Protein AF-A8F2R4-F1 (afdb_monomer)

Radius of gyration: 28.37 Å; Cα contacts (8 Å, |Δi|>4): 40; chains: 1; bounding box: 59×37×66 Å

InterPro domains:
  IPR002677 Large ribosomal subunit protein bL32 [MF_00340] (12-66)
  IPR002677 Large ribosomal subunit protein bL32 [PF01783] (13-67)
  IPR002677 Large ribosomal subunit protein bL32 [TIGR01031] (13-66)
  IPR011332 Zinc-binding ribosomal protein [SSF57829] (11-66)
  IPR044957 Large ribosomal subunit protein bL32, bacteria [PTHR35534] (12-69)

Secondary structure (DSSP, 8-state):
--STTSSTT-SS---SSPPPHHHHHHHHTT-PPPPPP-EE-TTT--EE-TTSPPTTT-EETTEE--------S-S--

Organism: Rickettsia massiliae (strain Mtu5) (NCBI:txid416276)

Foldseek 3Di:
DPPPVVVVPPPDDDDPDDDDPVNVVVVCVPVDDDDFDWDQDPPPRDIDHPPDQDPPQCDDPNHNPDDPPPPDPDPPD

Mean predicted aligned error: 12.88 Å

Solvent-accessible surface area (backbone atoms only — not comparable to full-atom values): 5516 Å² total; per-residue (Å²): 142,76,76,74,75,66,66,79,70,66,92,58,97,69,80,92,64,85,81,51,71,66,65,52,49,64,70,48,64,79,72,65,84,78,85,81,72,73,42,71,38,89,89,79,66,44,82,36,53,77,99,52,65,38,87,86,74,27,30,45,94,94,36,80,72,49,81,79,77,79,79,73,92,75,88,83,124

Structure (mmCIF, N/CA/C/O backbone):
data_AF-A8F2R4-F1
#
_entry.id   AF-A8F2R4-F1
#
loop_
_atom_site.group_PDB
_atom_site.id
_atom_site.type_symbol
_atom_site.label_atom_id
_atom_site.label_alt_id
_atom_site.label_comp_id
_atom_site.label_asym_id
_atom_site.label_entity_id
_atom_site.label_seq_id
_atom_site.pdbx_PDB_ins_code
_atom_site.Cartn_x
_atom_site.Cartn_y
_atom_site.Cartn_z
_atom_site.occupancy
_atom_site.B_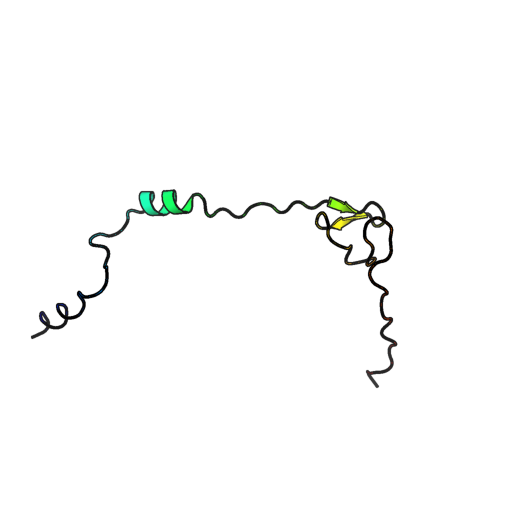iso_or_equiv
_atom_site.auth_seq_id
_atom_site.auth_comp_id
_atom_site.auth_asym_id
_atom_site.auth_atom_id
_atom_site.pdbx_PDB_model_num
ATOM 1 N N . MET A 1 1 ? 39.359 -30.008 -26.995 1.00 50.03 1 MET A N 1
ATOM 2 C CA . MET A 1 1 ? 38.041 -30.605 -26.670 1.00 50.03 1 MET A CA 1
ATOM 3 C C . MET A 1 1 ? 37.386 -29.906 -25.468 1.00 50.03 1 MET A C 1
ATOM 5 O O . MET A 1 1 ? 37.111 -30.537 -24.465 1.00 50.03 1 MET A O 1
ATOM 9 N N . LEU A 1 2 ? 37.122 -28.595 -25.558 1.00 51.81 2 LEU A N 1
ATOM 10 C CA . LEU A 1 2 ? 36.285 -27.849 -24.590 1.00 51.81 2 LEU A CA 1
ATOM 11 C C . LEU A 1 2 ? 35.269 -26.926 -25.289 1.00 51.81 2 LEU A C 1
ATOM 13 O O . LEU A 1 2 ? 34.491 -26.242 -24.641 1.00 51.81 2 LEU A O 1
ATOM 17 N N . PHE A 1 3 ? 35.260 -26.911 -26.624 1.00 50.22 3 PHE A N 1
ATOM 18 C CA . PHE A 1 3 ? 34.352 -26.081 -27.417 1.00 50.22 3 PHE A CA 1
ATOM 19 C C . PHE A 1 3 ? 33.013 -26.783 -27.696 1.00 50.22 3 PHE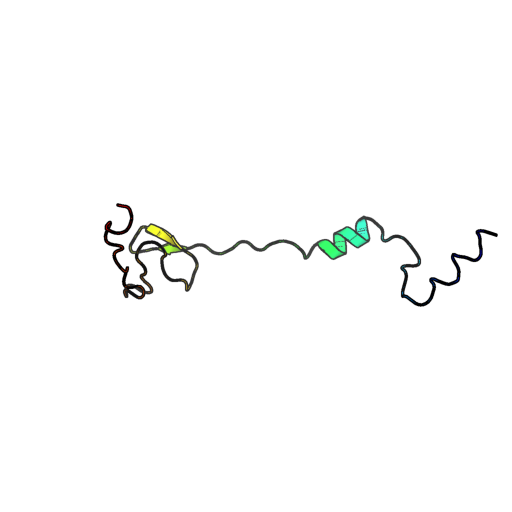 A C 1
ATOM 21 O O . PHE A 1 3 ? 32.022 -26.136 -28.010 1.00 50.22 3 PHE A O 1
ATOM 28 N N . ASN A 1 4 ? 32.971 -28.111 -27.532 1.00 46.44 4 ASN A N 1
ATOM 29 C CA . ASN A 1 4 ? 31.836 -28.944 -27.927 1.00 46.44 4 ASN A CA 1
ATOM 30 C C . ASN A 1 4 ? 30.885 -29.312 -26.773 1.00 46.44 4 ASN A C 1
ATOM 32 O O . ASN A 1 4 ? 29.896 -29.991 -26.999 1.00 46.44 4 ASN A O 1
ATOM 36 N N . LEU A 1 5 ? 31.146 -28.842 -25.544 1.00 50.66 5 LEU A N 1
ATOM 37 C CA . LEU A 1 5 ? 30.191 -28.956 -24.428 1.00 50.66 5 LEU A CA 1
ATOM 38 C C . LEU A 1 5 ? 29.234 -27.754 -24.329 1.00 50.66 5 LEU A C 1
ATOM 40 O O . LEU A 1 5 ? 28.318 -27.759 -23.512 1.00 50.66 5 LEU A O 1
ATOM 44 N N . TYR A 1 6 ? 29.436 -26.709 -25.141 1.00 56.31 6 TYR A N 1
ATOM 45 C CA . TYR A 1 6 ? 28.580 -25.517 -25.137 1.00 56.31 6 TYR A CA 1
ATOM 46 C C . TYR A 1 6 ? 27.404 -25.619 -26.123 1.00 56.31 6 TYR A C 1
ATOM 48 O O . TYR A 1 6 ? 26.445 -24.856 -26.021 1.00 56.31 6 TYR A O 1
ATOM 56 N N . LEU A 1 7 ? 27.469 -26.558 -27.075 1.00 53.56 7 LEU A N 1
ATOM 57 C CA . LEU A 1 7 ? 26.500 -26.679 -28.167 1.00 53.56 7 LEU A CA 1
ATOM 58 C C . LEU A 1 7 ? 25.272 -27.536 -27.803 1.00 53.56 7 LEU A C 1
ATOM 60 O O . LEU A 1 7 ? 24.196 -27.320 -28.345 1.00 53.56 7 LEU A O 1
ATOM 64 N N . GLU A 1 8 ? 25.389 -28.419 -26.811 1.00 54.50 8 GLU A N 1
ATOM 65 C CA . GLU A 1 8 ? 24.288 -29.250 -26.283 1.00 54.50 8 GLU A CA 1
ATOM 66 C C . GLU A 1 8 ? 23.291 -28.465 -25.398 1.00 54.50 8 GLU A C 1
ATOM 68 O O . GLU A 1 8 ? 22.241 -28.970 -25.012 1.00 54.50 8 GLU A O 1
ATOM 73 N N . ARG A 1 9 ? 23.563 -27.189 -25.087 1.00 57.72 9 ARG A N 1
ATOM 74 C CA . ARG A 1 9 ? 22.726 -26.348 -24.205 1.00 57.72 9 ARG A CA 1
ATOM 75 C C . ARG A 1 9 ? 21.867 -25.331 -24.977 1.00 57.72 9 ARG A C 1
ATOM 77 O O . ARG A 1 9 ? 21.662 -24.211 -24.511 1.00 57.72 9 ARG A O 1
ATOM 84 N N . LEU A 1 10 ? 21.388 -25.690 -26.170 1.00 54.66 10 LEU A N 1
ATOM 85 C CA . LEU A 1 10 ? 20.664 -24.789 -27.090 1.00 54.66 10 LEU A CA 1
ATOM 86 C C . LEU A 1 10 ? 19.142 -25.004 -27.166 1.00 54.66 10 LEU A C 1
ATOM 88 O O . LEU A 1 10 ? 18.460 -24.275 -27.879 1.00 54.66 10 LEU A O 1
ATOM 92 N N . ILE A 1 11 ? 18.583 -25.938 -26.397 1.00 61.25 11 ILE A N 1
ATOM 93 C CA . ILE A 1 11 ? 17.142 -26.261 -26.433 1.00 61.25 11 ILE A CA 1
ATOM 94 C C . ILE A 1 11 ? 16.250 -25.297 -25.633 1.00 61.25 11 ILE A C 1
ATOM 96 O O . ILE A 1 11 ? 15.030 -25.422 -25.657 1.00 61.25 11 ILE A O 1
ATOM 100 N N . MET A 1 12 ? 16.825 -24.310 -24.941 1.00 79.81 12 MET A N 1
ATOM 101 C CA . MET A 1 12 ? 16.066 -23.358 -24.129 1.00 79.81 12 MET A CA 1
ATOM 102 C C . MET A 1 12 ? 16.282 -21.927 -24.621 1.00 79.81 12 MET A C 1
ATOM 104 O O . MET A 1 12 ? 17.386 -21.552 -25.011 1.00 79.81 12 MET A O 1
ATOM 108 N N . ALA A 1 13 ? 15.229 -21.111 -24.599 1.00 84.94 13 ALA A N 1
ATOM 109 C CA . ALA A 1 13 ? 15.291 -19.721 -25.034 1.00 84.94 13 ALA A CA 1
ATOM 110 C C . ALA A 1 13 ? 16.273 -18.914 -24.163 1.00 84.94 13 ALA A C 1
ATOM 112 O O . ALA A 1 13 ? 15.990 -18.592 -23.009 1.00 84.94 13 ALA A O 1
ATOM 113 N N . VAL A 1 14 ? 17.435 -18.572 -24.729 1.00 85.69 14 VAL A N 1
ATOM 114 C CA . VAL A 1 14 ? 18.479 -17.779 -24.065 1.00 85.69 14 VAL A CA 1
ATOM 115 C C . VAL A 1 14 ? 18.511 -16.365 -24.656 1.00 85.69 14 VAL A C 1
ATOM 117 O O . VAL A 1 14 ? 18.458 -16.199 -25.878 1.00 85.69 14 VAL A O 1
ATOM 120 N N . PRO A 1 15 ? 18.626 -15.309 -23.829 1.00 90.50 15 PRO A N 1
ATOM 121 C CA . PRO A 1 15 ? 18.772 -13.951 -24.336 1.00 90.50 15 PRO A CA 1
ATOM 122 C C . PRO A 1 15 ? 20.066 -13.807 -25.147 1.00 90.50 15 PRO A C 1
ATOM 124 O O . PRO A 1 15 ? 21.167 -13.953 -24.622 1.00 90.50 15 PRO A O 1
ATOM 127 N N . LYS A 1 16 ? 19.939 -13.430 -26.424 1.00 90.69 16 LYS A N 1
ATOM 128 C CA . LYS A 1 16 ? 21.084 -13.218 -27.328 1.00 90.69 16 LYS A CA 1
ATOM 129 C C . LYS A 1 16 ? 22.039 -12.108 -26.861 1.00 90.69 16 LYS A C 1
ATOM 131 O O . LYS A 1 16 ? 23.219 -12.138 -27.196 1.00 90.69 16 LYS A O 1
ATOM 136 N N . LYS A 1 17 ? 21.533 -11.100 -26.138 1.00 93.19 17 LYS A N 1
ATOM 137 C CA . LYS A 1 17 ? 22.300 -9.941 -25.644 1.00 93.19 17 LYS A CA 1
ATOM 138 C C . LYS A 1 17 ? 21.864 -9.554 -24.231 1.00 93.19 17 LYS A C 1
ATOM 140 O O . LYS A 1 17 ? 20.711 -9.741 -23.845 1.00 93.19 17 LYS A O 1
ATOM 145 N N . LYS A 1 18 ? 22.777 -8.934 -23.477 1.00 94.06 18 LYS A N 1
ATOM 146 C CA . LYS A 1 18 ? 22.492 -8.362 -22.152 1.00 94.06 18 LYS A CA 1
ATOM 147 C C . LYS A 1 18 ? 21.484 -7.215 -22.264 1.00 94.06 18 LYS A C 1
ATOM 149 O O . LYS A 1 18 ? 21.661 -6.295 -23.058 1.00 94.06 18 LYS A O 1
ATOM 154 N N . THR A 1 19 ? 20.461 -7.215 -21.412 1.00 95.31 19 THR A N 1
ATOM 155 C CA . THR A 1 19 ? 19.530 -6.081 -21.306 1.00 95.31 19 THR A CA 1
ATOM 156 C C . THR A 1 19 ? 20.242 -4.857 -20.723 1.00 95.31 19 THR A C 1
ATOM 158 O O . THR A 1 19 ? 20.855 -4.967 -19.655 1.00 95.31 19 THR A O 1
ATOM 161 N N . SER A 1 20 ? 20.129 -3.693 -21.371 1.00 97.62 20 SER A N 1
ATOM 162 C CA . SER A 1 20 ? 20.711 -2.439 -20.873 1.00 97.62 20 SER A CA 1
ATOM 163 C C . SER A 1 20 ? 20.118 -2.023 -19.517 1.00 97.62 20 SER A C 1
ATOM 165 O O . SER A 1 20 ? 18.988 -2.390 -19.179 1.00 97.62 20 SER A O 1
ATOM 167 N N . LYS A 1 21 ? 20.878 -1.242 -18.730 1.00 97.38 21 LYS A N 1
ATOM 168 C CA . LYS A 1 21 ? 20.417 -0.723 -17.426 1.00 97.38 21 LYS A CA 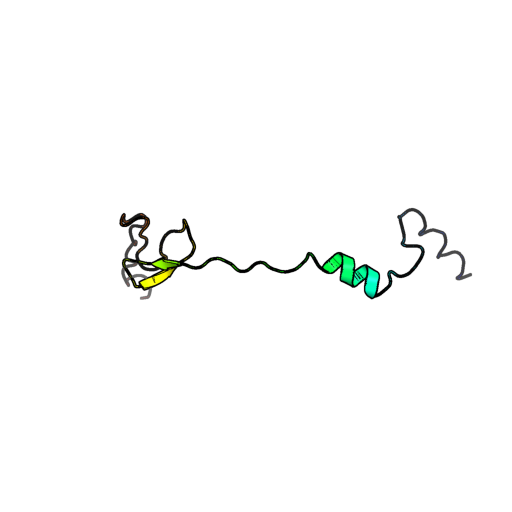1
ATOM 169 C C . LYS A 1 21 ? 19.130 0.101 -17.584 1.00 97.38 21 LYS A C 1
ATOM 171 O O . LYS A 1 21 ? 18.177 -0.142 -16.856 1.00 97.38 21 LYS A O 1
ATOM 176 N N . SER A 1 22 ? 19.068 0.972 -18.598 1.00 97.62 22 SER A N 1
ATOM 177 C CA . SER A 1 22 ? 17.875 1.771 -18.917 1.00 97.62 22 SER A CA 1
ATOM 178 C C . SER A 1 22 ? 16.650 0.892 -19.219 1.00 97.62 22 SER A C 1
ATOM 180 O O . SER A 1 22 ? 15.634 1.006 -18.538 1.00 97.62 22 SER A O 1
ATOM 182 N N . ARG A 1 23 ? 16.759 -0.094 -20.127 1.00 96.44 23 ARG A N 1
ATOM 183 C CA . ARG A 1 23 ? 15.639 -1.000 -20.464 1.00 96.44 23 ARG A CA 1
ATOM 184 C C . ARG A 1 23 ? 15.181 -1.852 -19.277 1.00 96.44 23 ARG A C 1
ATOM 186 O O . ARG A 1 23 ? 14.003 -2.186 -19.171 1.00 96.44 23 ARG A O 1
ATOM 193 N N . ARG A 1 24 ? 16.098 -2.234 -18.381 1.00 96.69 24 ARG A N 1
ATOM 194 C CA . ARG A 1 24 ? 15.746 -2.911 -17.124 1.00 96.69 24 ARG A CA 1
ATOM 195 C C . ARG A 1 24 ? 14.970 -1.981 -16.193 1.00 96.69 24 ARG A C 1
ATOM 197 O O . ARG A 1 24 ? 13.954 -2.413 -15.663 1.00 96.69 24 ARG A O 1
ATOM 204 N N . ASN A 1 25 ? 15.440 -0.752 -16.001 1.00 97.06 25 ASN A N 1
ATOM 205 C CA . ASN A 1 25 ? 14.844 0.197 -15.063 1.00 97.06 25 ASN A CA 1
ATOM 206 C C . ASN A 1 25 ? 13.469 0.677 -15.541 1.00 97.06 25 ASN A C 1
ATOM 208 O O . ASN A 1 25 ? 12.541 0.672 -14.746 1.00 97.06 25 ASN A O 1
ATOM 212 N N . MET A 1 26 ? 13.300 0.955 -16.839 1.00 97.25 26 MET A N 1
ATOM 213 C CA . MET 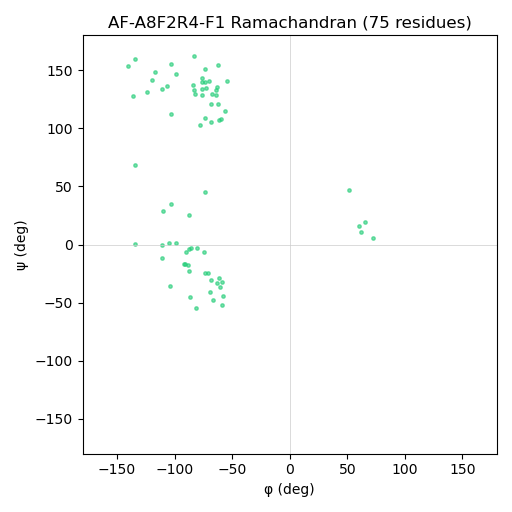A 1 26 ? 11.987 1.273 -17.419 1.00 97.25 26 MET A CA 1
ATOM 214 C C . MET A 1 26 ? 10.988 0.126 -17.260 1.00 97.25 26 MET A C 1
ATOM 216 O O . MET A 1 26 ? 9.827 0.364 -16.983 1.00 97.25 26 MET A O 1
ATOM 220 N N . ARG A 1 27 ? 11.424 -1.136 -17.365 1.00 96.44 27 ARG A N 1
ATOM 221 C CA . ARG A 1 27 ? 10.530 -2.273 -17.090 1.00 96.44 27 ARG A CA 1
ATOM 222 C C . ARG A 1 27 ? 10.143 -2.367 -15.608 1.00 96.44 27 ARG A C 1
ATOM 224 O O . ARG A 1 27 ? 9.072 -2.863 -15.291 1.00 96.44 27 ARG A O 1
ATOM 231 N N . ARG A 1 28 ? 11.025 -1.935 -14.702 1.00 96.62 28 ARG A N 1
ATOM 232 C CA . ARG A 1 28 ? 10.801 -1.960 -13.249 1.00 96.62 28 ARG A CA 1
ATOM 233 C C . ARG A 1 28 ? 10.093 -0.710 -12.718 1.00 96.62 28 ARG A C 1
ATOM 235 O O . ARG A 1 28 ? 9.796 -0.685 -11.531 1.00 96.62 28 ARG A O 1
ATOM 242 N N . SER A 1 29 ? 9.813 0.295 -13.550 1.00 95.50 29 SER A N 1
ATOM 243 C CA . SER A 1 29 ? 9.172 1.548 -13.116 1.00 95.50 29 SER A CA 1
ATOM 244 C C . SER A 1 29 ? 7.805 1.314 -12.470 1.00 95.50 29 SER A C 1
ATOM 246 O O . SER A 1 29 ? 7.438 2.019 -11.539 1.00 95.50 29 SER A O 1
ATOM 248 N N . HIS A 1 30 ? 7.081 0.292 -12.926 1.00 93.88 30 HIS A N 1
ATOM 249 C CA . HIS A 1 30 ? 5.756 -0.066 -12.424 1.00 93.88 30 HIS A CA 1
ATOM 250 C C . HIS A 1 30 ? 5.784 -0.978 -11.188 1.00 93.88 30 HIS A C 1
ATOM 252 O O . HIS A 1 30 ? 4.731 -1.295 -10.654 1.00 93.88 30 HIS A O 1
ATOM 258 N N . LEU A 1 31 ? 6.962 -1.408 -10.716 1.00 93.94 31 LEU A N 1
ATOM 259 C CA . LEU A 1 31 ? 7.097 -2.303 -9.555 1.00 93.94 31 LEU A CA 1
ATOM 260 C C . LEU A 1 31 ? 7.147 -1.546 -8.214 1.00 93.94 31 LEU A C 1
ATOM 262 O O . LEU A 1 31 ? 7.746 -2.027 -7.254 1.00 93.94 31 LEU A O 1
ATOM 266 N N . ALA A 1 32 ? 6.571 -0.346 -8.148 1.00 93.94 32 ALA A N 1
ATOM 267 C CA . ALA A 1 32 ? 6.490 0.414 -6.908 1.00 93.94 32 ALA A CA 1
ATOM 268 C C . ALA A 1 32 ? 5.399 -0.161 -5.992 1.00 93.94 32 ALA A C 1
ATOM 270 O O . ALA A 1 32 ? 4.319 -0.530 -6.453 1.00 93.94 32 ALA A O 1
ATOM 271 N N . LEU A 1 33 ? 5.673 -0.212 -4.688 1.00 93.69 33 LEU A N 1
ATOM 272 C CA . LEU A 1 33 ? 4.668 -0.574 -3.693 1.00 93.69 33 LEU A CA 1
ATOM 273 C C . LEU A 1 33 ? 3.723 0.610 -3.459 1.00 93.69 33 LEU A C 1
ATOM 275 O O . LEU A 1 33 ? 4.166 1.748 -3.292 1.00 93.69 33 LEU A O 1
ATOM 279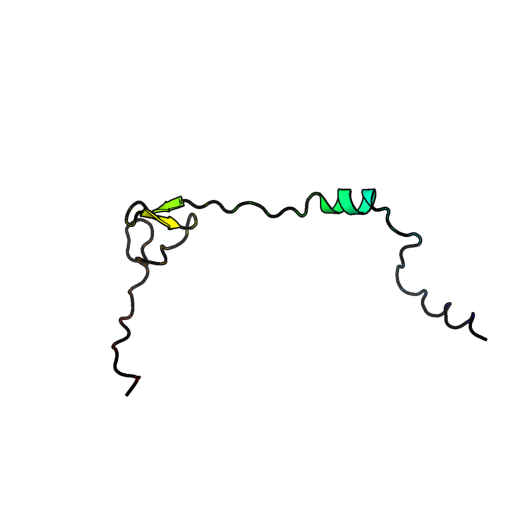 N N . GLY A 1 34 ? 2.421 0.332 -3.449 1.00 92.19 34 GLY A N 1
ATOM 280 C CA . GLY A 1 34 ? 1.397 1.314 -3.105 1.00 92.19 34 GLY A CA 1
ATOM 281 C C . GLY A 1 34 ? 1.369 1.598 -1.604 1.00 92.19 34 GLY A C 1
ATOM 282 O O . GLY A 1 34 ? 1.692 0.734 -0.788 1.00 92.19 34 GLY A O 1
ATOM 283 N N . LYS A 1 35 ? 0.958 2.813 -1.232 1.00 92.44 35 LYS A N 1
ATOM 284 C CA . LYS A 1 35 ? 0.656 3.137 0.166 1.00 92.44 35 LYS A CA 1
ATOM 285 C C . LYS A 1 35 ? -0.669 2.491 0.557 1.00 92.44 35 LYS A C 1
ATOM 287 O O . LYS A 1 35 ? -1.616 2.501 -0.225 1.00 92.44 35 LYS A O 1
ATOM 292 N N . VAL A 1 36 ? -0.729 1.958 1.771 1.00 91.44 36 VAL A N 1
ATOM 293 C CA . VAL A 1 36 ? -1.971 1.441 2.346 1.00 91.44 36 VAL A CA 1
ATOM 294 C C . VAL A 1 36 ? -2.738 2.600 2.977 1.00 91.44 36 VAL A C 1
ATOM 296 O O . VAL A 1 36 ? -2.144 3.452 3.638 1.00 91.44 36 VAL A O 1
ATOM 299 N N . ASN A 1 37 ? -4.053 2.631 2.771 1.00 91.38 37 ASN A N 1
ATOM 300 C CA . ASN A 1 37 ? -4.925 3.597 3.428 1.00 91.38 37 ASN A CA 1
ATOM 301 C C . ASN A 1 37 ? -5.147 3.174 4.880 1.00 91.38 37 ASN A C 1
ATOM 303 O O . ASN A 1 37 ? -5.535 2.037 5.139 1.00 91.38 37 ASN A O 1
ATOM 307 N N . VAL A 1 38 ? -4.922 4.099 5.808 1.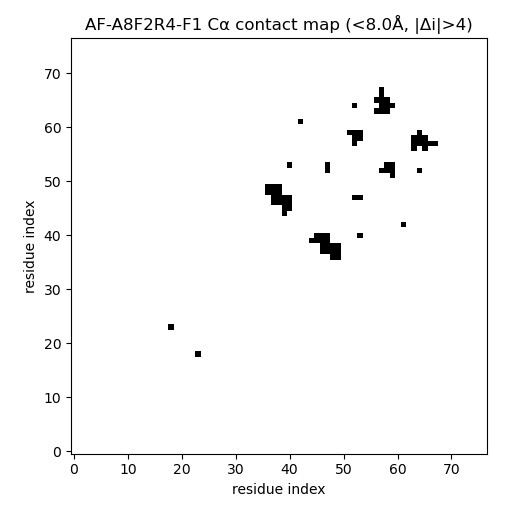00 92.06 38 VAL A N 1
ATOM 308 C CA . VAL A 1 38 ? -5.114 3.891 7.244 1.00 92.06 38 VAL A CA 1
ATOM 309 C C . VAL A 1 38 ? -6.081 4.959 7.743 1.00 92.06 38 VAL A C 1
ATOM 311 O O . VAL A 1 38 ? -5.932 6.134 7.407 1.00 92.06 38 VAL A O 1
ATOM 314 N N . ILE A 1 39 ? -7.097 4.542 8.494 1.00 89.69 39 ILE A N 1
ATOM 315 C CA . ILE A 1 39 ? -8.169 5.391 9.023 1.00 89.69 39 ILE A CA 1
ATOM 316 C C . ILE A 1 39 ? -8.092 5.366 10.549 1.00 89.69 39 ILE A C 1
ATOM 318 O O . ILE A 1 39 ? -7.694 4.363 11.134 1.00 89.69 39 ILE A O 1
ATOM 322 N N . VAL A 1 40 ? -8.477 6.462 11.194 1.00 88.88 40 VAL A N 1
ATOM 323 C CA . VAL A 1 40 ? -8.606 6.534 12.653 1.00 88.88 40 VAL A CA 1
ATOM 324 C C . VAL A 1 40 ? -9.961 5.967 13.083 1.00 88.88 40 VAL A C 1
ATOM 326 O O . VAL A 1 40 ? -10.993 6.294 12.493 1.00 88.88 40 VAL A O 1
ATOM 329 N N . ASP A 1 41 ? -9.976 5.105 14.096 1.00 84.62 41 ASP A N 1
ATOM 330 C CA . ASP A 1 41 ? -11.201 4.595 14.698 1.00 84.62 41 ASP A CA 1
ATOM 331 C C . ASP A 1 41 ? -11.898 5.675 15.533 1.00 84.62 41 ASP A C 1
ATOM 333 O O . ASP A 1 41 ? -11.272 6.364 16.332 1.00 84.62 41 ASP A O 1
ATOM 337 N N . SER A 1 42 ? -13.213 5.803 15.383 1.00 81.56 42 SER A N 1
ATOM 338 C CA . SER A 1 42 ? -14.022 6.776 16.117 1.00 81.56 42 SER A CA 1
ATOM 339 C C . SER A 1 42 ? -14.228 6.410 17.587 1.00 81.56 42 SER A C 1
ATOM 341 O O . SER A 1 42 ? -14.519 7.294 18.383 1.00 81.56 42 SER A O 1
ATOM 343 N N . GLN A 1 43 ? -14.136 5.124 17.939 1.00 80.25 43 GLN A N 1
ATOM 344 C CA . GLN A 1 43 ? -14.387 4.649 19.307 1.00 80.25 43 GLN A CA 1
ATOM 345 C C . GLN A 1 43 ? -13.132 4.732 20.185 1.00 80.25 43 GLN A C 1
ATOM 347 O O . GLN A 1 43 ? -13.198 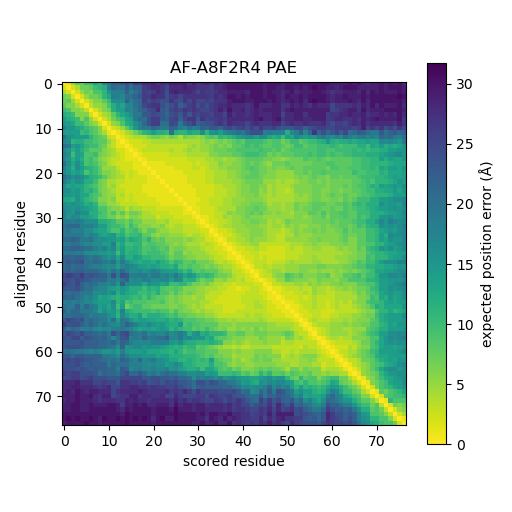5.213 21.310 1.00 80.25 43 GLN A O 1
ATOM 352 N N . THR A 1 44 ? -11.987 4.295 19.660 1.00 78.94 44 THR A N 1
ATOM 353 C CA . THR A 1 44 ? -10.723 4.197 20.408 1.00 78.94 44 THR A CA 1
ATOM 354 C C . THR A 1 44 ? -9.651 5.186 19.978 1.00 78.94 44 THR A C 1
ATOM 356 O O . THR A 1 44 ? -8.660 5.347 20.682 1.00 78.94 44 THR A O 1
ATOM 359 N N . GLY A 1 45 ? -9.824 5.873 18.846 1.00 82.88 45 GLY A N 1
ATOM 360 C CA . GLY A 1 45 ? -8.816 6.795 18.318 1.00 82.88 45 GLY A CA 1
ATOM 361 C C . GLY A 1 45 ? -7.580 6.106 17.730 1.00 82.88 45 GLY A C 1
ATOM 362 O O . GLY A 1 45 ? -6.634 6.786 17.339 1.00 82.88 45 GLY A O 1
ATOM 363 N N . GLU A 1 46 ? -7.570 4.776 17.644 1.00 86.75 46 GLU A N 1
ATOM 364 C CA . GLU A 1 46 ? -6.457 4.016 17.079 1.00 86.75 46 GLU A CA 1
ATOM 365 C C . GLU A 1 46 ? -6.506 3.920 15.552 1.00 86.75 46 GLU A C 1
ATOM 367 O O . GLU A 1 46 ? -7.536 4.123 14.912 1.00 86.75 46 GLU A O 1
ATOM 372 N N . TYR A 1 47 ? -5.374 3.574 14.946 1.00 89.44 47 TYR A N 1
ATOM 373 C CA . TYR A 1 47 ? -5.269 3.385 13.506 1.00 89.44 47 TYR A CA 1
ATOM 374 C C . TYR A 1 47 ? -5.753 1.998 13.081 1.00 89.44 47 TYR A C 1
ATOM 376 O O . TYR A 1 47 ? -5.268 0.978 13.568 1.00 89.44 47 TYR A O 1
ATOM 384 N N . LYS A 1 48 ? -6.645 1.952 12.090 1.00 88.06 48 LYS A N 1
ATOM 385 C CA . LYS A 1 48 ? -7.153 0.713 11.495 1.00 88.06 48 LYS A CA 1
ATOM 386 C C . LYS A 1 48 ? -7.174 0.750 9.975 1.00 88.06 48 LYS A C 1
ATOM 388 O O . LYS A 1 48 ? -7.179 1.808 9.342 1.00 88.06 48 LYS A O 1
ATOM 393 N N . LEU A 1 49 ? -7.220 -0.439 9.381 1.00 90.44 49 LEU A N 1
ATOM 394 C CA . LEU A 1 49 ? -7.464 -0.584 7.951 1.00 90.44 49 LEU A CA 1
ATOM 395 C C . LEU A 1 49 ? -8.957 -0.372 7.637 1.00 90.44 49 LEU A C 1
ATOM 397 O O . LEU A 1 49 ? -9.818 -0.798 8.415 1.00 90.44 49 LEU A O 1
ATOM 401 N N . PRO A 1 50 ? -9.289 0.254 6.494 1.00 89.50 50 PRO A N 1
ATOM 402 C CA . PRO A 1 50 ? -10.662 0.330 6.011 1.00 89.50 50 PRO A CA 1
ATOM 403 C C . PRO A 1 50 ? -11.279 -1.068 5.894 1.00 89.50 50 PRO A C 1
ATOM 405 O O . PRO A 1 50 ? -10.617 -1.999 5.446 1.00 89.50 50 PRO A O 1
ATOM 408 N N . HIS A 1 51 ? -12.555 -1.207 6.264 1.00 88.69 51 HIS A N 1
ATOM 409 C CA . HIS A 1 51 ? -13.324 -2.463 6.198 1.00 88.69 51 HIS A CA 1
ATOM 410 C C . HIS A 1 51 ? -12.800 -3.630 7.056 1.00 88.69 51 HIS A C 1
ATOM 412 O O . HIS A 1 51 ? -13.287 -4.749 6.919 1.00 88.69 51 HIS A O 1
ATOM 418 N N . HIS A 1 52 ? -11.845 -3.389 7.953 1.00 87.25 52 HIS A N 1
ATOM 419 C CA . HIS A 1 52 ? -11.348 -4.396 8.887 1.00 87.25 52 HIS A CA 1
ATOM 420 C C . HIS A 1 52 ? -11.926 -4.183 10.292 1.00 87.25 52 HIS A C 1
ATOM 422 O O . HIS A 1 52 ? -12.324 -3.078 10.670 1.00 87.25 52 HIS A O 1
ATOM 428 N N . VAL A 1 53 ? -11.969 -5.268 11.067 1.00 87.31 53 VAL A N 1
ATOM 429 C CA . VAL A 1 53 ? -12.304 -5.244 12.497 1.00 87.31 53 VAL A CA 1
ATOM 430 C C . VAL A 1 53 ? -11.159 -4.575 13.268 1.00 87.31 53 VAL A C 1
ATOM 432 O O . VAL A 1 53 ? -9.991 -4.808 12.950 1.00 87.31 53 VAL A O 1
ATOM 435 N N . SER A 1 54 ? -11.484 -3.758 14.274 1.00 83.81 54 SER A N 1
ATOM 436 C CA . SER A 1 54 ? -10.484 -3.200 15.195 1.00 83.81 54 SER A CA 1
ATOM 437 C C . SER A 1 54 ? -9.820 -4.326 15.994 1.00 83.81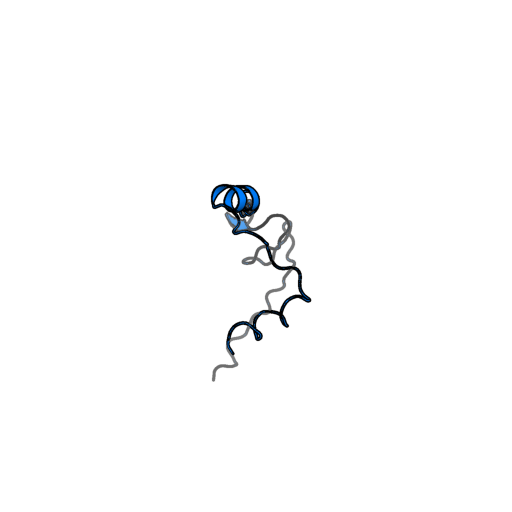 54 SER A C 1
ATOM 439 O O . SER A 1 54 ? -10.514 -5.159 16.578 1.00 83.81 54 SER A O 1
ATOM 441 N N . LEU A 1 55 ? -8.483 -4.373 16.028 1.00 78.94 55 LEU A N 1
ATOM 442 C CA . LEU A 1 55 ? -7.753 -5.412 16.768 1.00 78.94 55 LEU A CA 1
ATOM 443 C C . LEU A 1 55 ? -7.862 -5.238 18.289 1.00 78.94 55 LEU A C 1
ATOM 445 O O . LEU A 1 55 ? -7.714 -6.218 19.018 1.00 78.94 55 LEU A O 1
ATOM 449 N N . VAL A 1 56 ? -8.117 -4.018 18.763 1.00 78.75 56 VAL A N 1
ATOM 450 C CA . VAL A 1 56 ? -8.164 -3.707 20.198 1.00 78.75 56 VAL A CA 1
ATOM 451 C C . VAL A 1 56 ? -9.506 -4.078 20.797 1.00 78.75 56 VAL A C 1
ATOM 453 O O . VAL A 1 56 ? -9.573 -4.878 21.734 1.00 78.75 56 VAL A O 1
ATOM 456 N N . ASP A 1 57 ? -10.575 -3.559 20.202 1.00 73.88 57 ASP A N 1
ATOM 457 C CA . ASP A 1 57 ? -11.927 -3.728 20.734 1.00 73.88 57 ASP A CA 1
ATOM 458 C C . ASP A 1 57 ? -12.631 -4.952 20.146 1.00 73.88 57 ASP A C 1
ATOM 460 O O . ASP A 1 57 ? -13.663 -5.388 20.653 1.00 73.88 57 ASP A O 1
ATOM 464 N N . GLY A 1 58 ? -12.121 -5.496 19.034 1.00 80.81 58 GLY A N 1
ATOM 465 C CA . GLY A 1 58 ? -12.819 -6.540 18.287 1.00 80.81 58 GLY A CA 1
ATOM 466 C C . GLY A 1 58 ? -14.134 -6.051 17.671 1.00 80.81 58 GLY A C 1
ATOM 467 O O . GLY A 1 58 ? -15.018 -6.861 17.366 1.00 80.81 58 GLY A O 1
ATOM 468 N N . THR A 1 59 ? -14.296 -4.733 17.525 1.00 81.50 59 THR A N 1
ATOM 469 C CA . THR A 1 59 ? -15.523 -4.102 17.037 1.00 81.50 59 THR A CA 1
ATOM 470 C C . THR A 1 59 ? -15.429 -3.756 15.552 1.00 81.50 59 THR A C 1
ATOM 472 O O . THR A 1 59 ? -14.369 -3.423 15.011 1.00 81.50 59 THR A O 1
ATOM 475 N N . TYR A 1 60 ? -16.570 -3.839 14.872 1.00 86.62 60 TYR A N 1
ATOM 476 C CA . TYR A 1 60 ? -16.757 -3.353 13.509 1.00 86.62 60 TYR A CA 1
ATOM 477 C C . TYR A 1 60 ? -18.086 -2.613 13.429 1.00 86.62 60 TYR A C 1
ATOM 479 O O . TYR A 1 60 ? -19.121 -3.141 13.831 1.00 86.62 60 TYR A O 1
ATOM 487 N N . ASN A 1 61 ? -18.064 -1.384 12.910 1.00 81.69 61 ASN A N 1
ATOM 488 C CA . ASN A 1 61 ? -19.255 -0.540 12.783 1.00 81.69 61 ASN A CA 1
ATOM 489 C C . ASN A 1 61 ? -20.051 -0.413 14.103 1.00 81.69 61 ASN A C 1
ATOM 491 O O . ASN A 1 61 ? -21.264 -0.613 14.133 1.00 81.69 61 ASN A O 1
ATOM 495 N N . ASN A 1 62 ? -19.344 -0.148 15.210 1.00 77.75 62 ASN A N 1
ATOM 496 C CA . ASN A 1 62 ? -19.899 -0.036 16.568 1.00 77.75 62 ASN A CA 1
ATOM 497 C C . ASN A 1 62 ? -20.610 -1.302 17.084 1.00 77.75 62 ASN A C 1
ATOM 499 O O . ASN A 1 62 ? -21.348 -1.241 18.065 1.00 77.75 62 ASN A O 1
ATOM 503 N N . ARG A 1 63 ? -20.402 -2.455 16.439 1.00 81.56 63 ARG A N 1
ATOM 504 C CA . ARG A 1 63 ? -20.913 -3.751 16.888 1.00 81.56 63 ARG A CA 1
ATOM 505 C C . ARG A 1 63 ? -19.744 -4.628 17.340 1.00 81.56 63 ARG A C 1
ATOM 507 O O . ARG A 1 63 ? -18.745 -4.700 16.618 1.00 81.56 63 ARG A O 1
ATOM 514 N N . PRO A 1 64 ? -19.837 -5.297 18.500 1.00 82.75 64 PRO A N 1
ATOM 515 C CA . PRO A 1 64 ? -18.845 -6.285 18.900 1.00 82.75 64 PRO A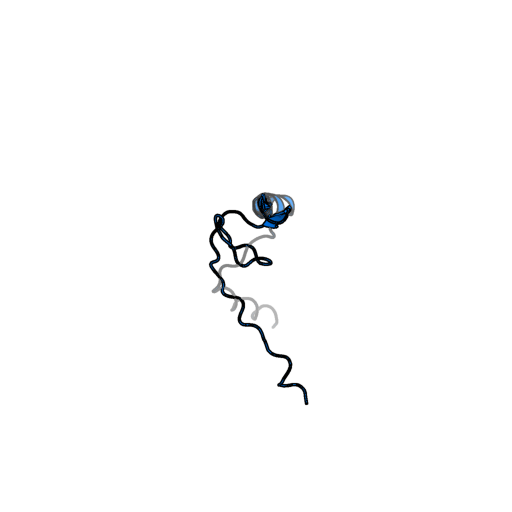 CA 1
ATOM 516 C C . PRO A 1 64 ? -18.946 -7.495 17.965 1.00 82.75 64 PRO A C 1
ATOM 518 O O . PRO A 1 64 ? -20.007 -8.107 17.851 1.00 82.75 64 PRO A O 1
ATOM 521 N N . VAL A 1 65 ? -17.857 -7.816 17.264 1.00 81.81 65 VAL A N 1
ATOM 522 C CA . VAL A 1 65 ? -17.782 -8.986 16.369 1.00 81.81 65 VAL A CA 1
ATOM 523 C C . VAL A 1 65 ? -16.971 -10.101 17.019 1.00 81.81 65 VAL A C 1
ATOM 525 O O . VAL A 1 65 ? -17.303 -11.275 16.876 1.00 81.81 65 VAL A O 1
ATOM 528 N N . VAL A 1 66 ? -15.928 -9.742 17.769 1.00 79.19 66 VAL A N 1
ATOM 529 C CA . VAL A 1 66 ? -15.087 -10.701 18.485 1.00 79.19 66 VAL A CA 1
ATOM 530 C C . VAL A 1 66 ? -15.450 -10.683 19.965 1.00 79.19 66 VAL A C 1
ATOM 532 O O . VAL A 1 66 ? -15.174 -9.722 20.677 1.00 79.19 66 VAL A O 1
ATOM 535 N N . THR A 1 67 ? -16.031 -11.773 20.460 1.00 70.44 67 THR A N 1
ATOM 536 C CA . THR A 1 67 ? -16.101 -12.025 21.902 1.00 70.44 67 THR A CA 1
ATOM 537 C C . THR A 1 67 ? -14.709 -12.426 22.378 1.00 70.44 67 THR A C 1
ATOM 539 O O . THR A 1 67 ? -14.230 -13.516 22.046 1.00 70.44 67 THR A O 1
ATOM 542 N N . LYS A 1 68 ? -14.033 -11.549 23.126 1.00 66.88 68 LYS A N 1
ATOM 543 C CA . LYS A 1 68 ? -12.726 -11.844 23.723 1.00 66.88 68 LYS A CA 1
ATOM 544 C C . LYS A 1 68 ? -12.901 -13.047 24.659 1.00 66.88 68 LYS A C 1
ATOM 546 O O . LYS A 1 68 ? -13.536 -12.929 25.702 1.00 66.88 68 LYS A O 1
ATOM 551 N N . LYS A 1 69 ? -12.392 -14.223 24.277 1.00 58.69 69 LYS A N 1
ATOM 552 C CA . LYS A 1 69 ? -12.292 -15.355 25.205 1.00 58.69 69 LYS A CA 1
ATOM 553 C C . LYS A 1 69 ? -11.247 -14.957 26.239 1.00 58.69 69 LYS A C 1
ATOM 555 O O . LYS A 1 69 ? -10.065 -14.875 25.911 1.00 58.69 69 LYS A O 1
ATOM 560 N N . ILE A 1 70 ? -11.705 -14.612 27.436 1.00 61.75 70 ILE A N 1
ATOM 561 C CA . ILE A 1 70 ? -10.843 -14.341 28.583 1.00 61.75 70 ILE A CA 1
ATOM 562 C C . ILE A 1 70 ? -9.995 -15.601 28.772 1.00 61.75 70 ILE A C 1
ATOM 564 O O . ILE A 1 70 ? -10.538 -16.681 28.992 1.00 61.75 70 ILE A O 1
ATOM 568 N N . LYS A 1 71 ? -8.677 -15.492 28.589 1.00 57.88 71 LYS A N 1
ATOM 569 C CA . LYS A 1 71 ? -7.758 -16.537 29.033 1.00 57.88 71 LYS A CA 1
ATOM 570 C C . LYS A 1 71 ? -7.607 -16.337 30.535 1.00 57.88 71 LYS A C 1
ATOM 572 O O . LYS A 1 71 ? -6.959 -15.382 30.947 1.00 57.88 71 LYS A O 1
ATOM 577 N N . THR A 1 72 ? -8.283 -17.169 31.318 1.00 50.38 72 THR A N 1
ATOM 578 C CA . THR A 1 72 ? -8.074 -17.263 32.764 1.00 50.38 72 THR A CA 1
ATOM 579 C C . THR A 1 72 ? -6.643 -17.748 33.010 1.00 50.38 72 THR A C 1
ATOM 581 O O . THR A 1 72 ? -6.168 -18.649 32.320 1.00 50.38 72 THR A O 1
ATOM 584 N N . GLU A 1 73 ? -5.947 -17.116 33.949 1.00 61.59 73 GLU A N 1
ATOM 585 C CA . GLU A 1 73 ? -4.527 -17.303 34.284 1.00 61.59 73 GLU A CA 1
ATOM 586 C C . GLU A 1 73 ? -4.243 -18.625 35.037 1.00 61.59 73 GLU A C 1
ATOM 588 O O . GLU A 1 73 ? -3.529 -18.629 36.031 1.00 61.59 73 GLU A O 1
ATOM 593 N N . GLU A 1 74 ? -4.800 -19.758 34.592 1.00 59.19 74 GLU A N 1
ATOM 594 C CA . GLU A 1 74 ? -4.711 -21.044 35.319 1.00 59.19 74 GLU A CA 1
ATOM 595 C C . GLU A 1 74 ? -3.838 -22.130 34.648 1.00 59.19 74 GLU A C 1
ATOM 597 O O . GLU A 1 74 ? -3.659 -23.194 35.227 1.00 59.19 74 GLU A O 1
ATOM 602 N N . GLU A 1 75 ? -3.216 -21.891 33.485 1.00 54.56 75 GLU A N 1
ATOM 603 C CA . GLU A 1 75 ? -2.337 -22.884 32.812 1.00 54.56 75 GLU A CA 1
ATOM 604 C C . GLU A 1 75 ? -0.835 -22.517 32.817 1.00 54.56 75 GLU A C 1
ATOM 606 O O . GLU A 1 75 ? -0.083 -22.890 31.916 1.00 54.56 75 GLU A O 1
ATOM 611 N N . VAL A 1 76 ? -0.370 -21.779 33.828 1.00 54.75 76 VAL A N 1
ATOM 612 C CA . VAL A 1 76 ? 1.068 -21.672 34.148 1.00 54.75 76 VAL A CA 1
ATOM 613 C C . VAL A 1 76 ? 1.238 -21.838 35.660 1.00 54.75 76 VAL A C 1
ATOM 615 O O . VAL A 1 76 ? 1.548 -20.887 36.373 1.00 54.75 76 VAL A O 1
ATOM 618 N N . ALA A 1 77 ? 0.976 -23.048 36.149 1.00 46.50 77 ALA A N 1
ATOM 619 C CA . ALA A 1 77 ? 1.360 -23.512 37.479 1.00 46.50 77 ALA A CA 1
ATOM 620 C C . ALA A 1 77 ? 2.034 -24.880 37.346 1.00 46.50 77 ALA A C 1
ATOM 622 O O . ALA A 1 77 ? 1.521 -25.707 36.557 1.00 46.50 77 ALA A O 1
#

Nearest PDB structures (foldseek):
  8p2h-assembly1_5  TM=8.462E-01  e=2.128E-04  Staphylococcus aureus subsp. aureus NCTC 8325
  6bok-assembly1_CA  TM=9.002E-01  e=3.478E-04  Thermus thermophilus HB27
  5j4d-assembly1_CA  TM=8.984E-01  e=5.298E-04  Thermus thermophilus HB27
  8ud8-assembly2_25  TM=8.906E-01  e=6.538E-04  Thermus thermophilus HB8
  6cfj-assembly1_15  TM=8.861E-01  e=9.960E-04  Thermus thermophilus HB8

pLDDT: mean 79.1, std 15.96, range [46.44, 97.62]

Sequence (77 aa):
MLFNLYLERLIMAVPKKKTSKSRRNMRRSHLALGKVNVIVDSQTGEYKLPHHVSLVDGTYNNRPVVTKKIKTEEEVA